Protein AF-A0A6G3ZXW2-F1 (afdb_monomer)

pLDDT: mean 73.78, std 16.48, range [46.84, 96.06]

Nearest PDB structures (foldseek):
  5vqe-assembly1_A  TM=2.940E-01  e=7.122E+00  unidentified
  5vqd-assembly1_A  TM=2.779E-01  e=8.739E+00  unidentified
  1hmp-assembly1_B-2  TM=3.121E-01  e=8.739E+00  Homo sapiens

InterPro domains:
  IPR036691 Endonuclease/exonuclease/phosphatase superfamily [G3DSA:3.60.10.10] (50-96)
  IPR036691 Endonuclease/exonuclease/phosphatase superfamily [SSF56219] (43-91)

Solvent-accessible surface area (backbone atoms only — not comparable to full-atom values): 7210 Å² total; per-residue (Å²): 142,86,81,82,54,70,69,59,55,55,53,50,53,53,51,54,50,54,55,54,63,65,61,65,76,78,72,84,77,77,78,75,83,79,68,80,75,90,76,75,100,80,76,85,71,79,76,72,79,84,82,81,44,76,48,78,46,74,45,59,61,28,40,46,99,82,73,48,72,42,60,65,63,53,53,58,51,57,71,70,47,92,53,77,42,81,48,79,38,58,80,70,85,87,60,97,91,72,88,88,75,89,78,133

Sequence (104 aa):
MRWLSLSRIGGLLVLLLVTTLMSTCATVSVASPNAQITTIQAWNSMVTPASFTIMTLNIHHGEGLDGQVNLNRIAELLKKEHTDIIALQKLAWYSGALCTGWRF

Mean predicted aligned error: 18.4 Å

Radius of gyration: 32.01 Å; Cα contacts (8 Å, |Δi|>4): 52; chains: 1; bounding box: 71×32×82 Å

Organism: NCBI:txid2678564

Foldseek 3Di:
DDCPDPVVVVVVVVVVVVVVVVVVVPDPPPPPPPPPPPDDPPDPPPCPPDDFAEEEEECLCCQDVVRDRDVVVVVVVVVVDPGPYYHYHPHDDDDPDDDDPDDD

Structure (mmCIF, N/CA/C/O backbone):
data_AF-A0A6G3ZXW2-F1
#
_entry.id   AF-A0A6G3ZXW2-F1
#
loop_
_atom_site.group_PDB
_atom_site.id
_atom_site.type_symbol
_atom_site.label_atom_id
_atom_site.label_alt_id
_atom_site.label_comp_id
_atom_site.label_asym_id
_atom_site.label_entity_id
_atom_site.label_seq_id
_atom_site.pdbx_PDB_ins_code
_atom_site.Cartn_x
_atom_site.Cartn_y
_atom_site.Cartn_z
_atom_site.occupancy
_atom_site.B_iso_or_equiv
_atom_site.auth_seq_id
_atom_site.auth_comp_id
_atom_site.auth_asym_id
_atom_site.auth_atom_id
_atom_site.pdbx_PDB_model_num
ATOM 1 N N . MET A 1 1 ? 47.836 -18.979 62.759 1.00 46.84 1 MET A N 1
ATOM 2 C CA . MET A 1 1 ? 47.817 -18.934 61.280 1.00 46.84 1 MET A CA 1
ATOM 3 C C . MET A 1 1 ? 46.432 -18.493 60.809 1.00 46.84 1 MET A C 1
ATOM 5 O O . MET A 1 1 ? 45.555 -19.318 60.610 1.00 46.84 1 MET A O 1
ATOM 9 N N . ARG A 1 2 ? 46.191 -17.181 60.723 1.00 53.59 2 ARG A N 1
ATOM 10 C CA . ARG A 1 2 ? 44.951 -16.596 60.185 1.00 53.59 2 ARG A CA 1
ATOM 11 C C . ARG A 1 2 ? 45.342 -15.399 59.325 1.00 53.59 2 ARG A C 1
ATOM 13 O O . ARG A 1 2 ? 45.269 -14.261 59.756 1.00 53.59 2 ARG A O 1
ATOM 20 N N . TRP A 1 3 ? 45.842 -15.699 58.135 1.00 49.78 3 TRP A N 1
ATOM 21 C CA . TRP A 1 3 ? 46.086 -14.733 57.066 1.00 49.78 3 TRP A CA 1
ATOM 22 C C . TRP A 1 3 ? 45.274 -15.192 55.851 1.00 49.78 3 TRP A C 1
ATOM 24 O O . TRP A 1 3 ? 45.800 -15.628 54.833 1.00 49.78 3 TRP A O 1
ATOM 34 N N . LEU A 1 4 ? 43.946 -15.164 55.992 1.00 48.78 4 LEU A N 1
ATOM 35 C CA . LEU A 1 4 ? 43.039 -15.210 54.848 1.00 48.78 4 LEU A CA 1
ATOM 36 C C . LEU A 1 4 ? 43.063 -13.814 54.218 1.00 48.78 4 LEU A C 1
ATOM 38 O O . LEU A 1 4 ? 42.393 -12.897 54.674 1.00 48.78 4 LEU A O 1
ATOM 42 N N . SER A 1 5 ? 43.962 -13.687 53.243 1.00 56.84 5 SER A N 1
ATOM 43 C CA . SER A 1 5 ? 44.152 -12.623 52.251 1.00 56.84 5 SER A CA 1
ATOM 44 C C . SER A 1 5 ? 43.050 -11.540 52.222 1.00 56.84 5 SER A C 1
ATOM 46 O O . SER A 1 5 ? 41.915 -11.777 51.808 1.00 56.84 5 SER A O 1
ATOM 48 N N . LEU A 1 6 ? 43.423 -10.307 52.599 1.00 55.94 6 LEU A N 1
ATOM 49 C CA . LEU A 1 6 ? 42.603 -9.093 52.445 1.00 55.94 6 LEU A CA 1
ATOM 50 C C . LEU A 1 6 ? 42.077 -8.920 51.004 1.00 55.94 6 LEU A C 1
ATOM 52 O O . LEU A 1 6 ? 41.003 -8.363 50.790 1.00 55.94 6 LEU A O 1
ATOM 56 N N . SER A 1 7 ? 42.802 -9.447 50.014 1.00 60.00 7 SER A N 1
ATOM 57 C CA . SER A 1 7 ? 42.410 -9.424 48.603 1.00 60.00 7 SER A CA 1
ATOM 58 C C . SER A 1 7 ? 41.160 -10.256 48.293 1.00 60.00 7 SER A C 1
ATOM 60 O O . SER A 1 7 ? 40.413 -9.900 47.383 1.00 60.00 7 SER A O 1
ATOM 62 N N . ARG A 1 8 ? 40.864 -11.309 49.067 1.00 62.81 8 ARG A N 1
ATOM 63 C CA . ARG A 1 8 ? 39.618 -12.081 48.917 1.00 62.81 8 ARG A CA 1
ATOM 64 C C . ARG A 1 8 ? 38.397 -11.328 49.440 1.00 62.81 8 ARG A C 1
ATOM 66 O O . ARG A 1 8 ? 37.319 -11.459 48.874 1.00 62.81 8 ARG A O 1
ATOM 73 N N . ILE A 1 9 ? 38.575 -10.516 50.481 1.00 67.62 9 ILE A N 1
ATOM 74 C CA . ILE A 1 9 ? 37.498 -9.719 51.084 1.00 67.62 9 ILE A CA 1
ATOM 75 C C . ILE A 1 9 ? 37.109 -8.565 50.152 1.00 67.62 9 ILE A C 1
ATOM 77 O O . ILE A 1 9 ? 35.923 -8.342 49.920 1.00 67.62 9 ILE A O 1
ATOM 81 N N . GLY A 1 10 ? 38.093 -7.892 49.544 1.00 72.19 10 GLY A N 1
ATOM 82 C CA . GLY A 1 10 ? 37.840 -6.836 48.558 1.00 72.19 10 GLY A CA 1
ATOM 83 C C . GLY A 1 10 ? 37.087 -7.339 47.321 1.00 72.19 10 GLY A C 1
ATOM 84 O O . GLY A 1 10 ? 36.118 -6.715 46.897 1.00 72.19 10 GLY A O 1
ATOM 85 N N . GLY A 1 11 ? 37.466 -8.508 46.792 1.00 74.00 11 GLY A N 1
ATOM 86 C CA . GLY A 1 11 ? 36.764 -9.125 45.661 1.00 74.00 11 GLY A CA 1
ATOM 87 C C . GLY A 1 11 ? 35.315 -9.505 45.984 1.00 74.00 11 GLY A C 1
ATOM 88 O O . GLY A 1 11 ? 34.426 -9.279 45.166 1.00 74.00 11 GLY A O 1
ATOM 89 N N . LEU A 1 12 ? 35.057 -10.021 47.191 1.00 73.94 12 LEU A N 1
ATOM 90 C CA . LEU A 1 12 ? 33.705 -10.386 47.627 1.00 73.94 12 LEU A CA 1
ATOM 91 C C . LEU A 1 12 ? 32.805 -9.152 47.811 1.00 73.94 12 LEU A C 1
ATOM 93 O O . LEU A 1 12 ? 31.635 -9.188 47.439 1.00 73.94 12 LEU A O 1
ATOM 97 N N . LEU A 1 13 ? 33.355 -8.048 48.330 1.00 75.31 13 LEU A N 1
ATOM 98 C CA . LEU A 1 13 ? 32.631 -6.780 48.481 1.00 75.31 13 LEU A CA 1
ATOM 99 C C . LEU A 1 13 ? 32.258 -6.165 47.128 1.00 75.31 13 LEU A C 1
ATOM 101 O O . LEU A 1 13 ? 31.134 -5.697 46.967 1.00 75.31 13 LEU A O 1
ATOM 105 N N . VAL A 1 14 ? 33.153 -6.219 46.137 1.00 75.62 14 VAL A N 1
ATOM 106 C CA . VAL A 1 14 ? 32.857 -5.741 44.776 1.00 75.62 14 VAL A CA 1
ATOM 107 C C . VAL A 1 14 ? 31.792 -6.615 44.107 1.00 75.62 14 VAL A C 1
ATOM 109 O O . VAL A 1 14 ? 30.872 -6.085 43.488 1.00 75.62 14 VAL A O 1
ATOM 112 N N . LEU A 1 15 ? 31.846 -7.940 44.283 1.00 69.88 15 LEU A N 1
ATOM 113 C CA . LEU A 1 15 ? 30.838 -8.852 43.731 1.00 69.88 15 LEU A CA 1
ATOM 114 C C . LEU A 1 15 ? 29.448 -8.638 44.368 1.00 69.88 15 LEU A C 1
ATOM 116 O O . LEU A 1 15 ? 28.433 -8.640 43.669 1.00 69.88 15 LEU A O 1
ATOM 120 N N . LEU A 1 16 ? 29.394 -8.399 45.683 1.00 74.44 16 LEU A N 1
ATOM 121 C CA . LEU A 1 16 ? 28.159 -8.062 46.403 1.00 74.44 16 LEU A CA 1
ATOM 122 C C . LEU A 1 16 ? 27.599 -6.690 45.989 1.00 74.44 16 LEU A C 1
ATOM 124 O O . LEU A 1 16 ? 26.385 -6.512 45.895 1.00 74.44 16 LEU A O 1
ATOM 128 N N . LEU A 1 17 ? 28.464 -5.725 45.673 1.00 72.75 17 LEU A N 1
ATOM 129 C CA . LEU A 1 17 ? 28.039 -4.399 45.223 1.00 72.75 17 LEU A CA 1
ATOM 130 C C . LEU A 1 17 ? 27.506 -4.431 43.779 1.00 72.75 17 LEU A C 1
ATOM 132 O O . LEU A 1 17 ? 26.488 -3.813 43.485 1.00 72.75 17 LEU A O 1
ATOM 136 N N . VAL A 1 18 ? 28.118 -5.219 42.890 1.00 71.56 18 VAL A N 1
ATOM 137 C CA . VAL A 1 18 ? 27.647 -5.391 41.501 1.00 71.56 18 VAL A CA 1
ATOM 138 C C . VAL A 1 18 ? 26.329 -6.174 41.435 1.00 71.56 18 VAL A C 1
ATOM 140 O O . VAL A 1 18 ? 25.440 -5.822 40.659 1.00 71.56 18 VAL A O 1
ATOM 143 N N . THR A 1 19 ? 26.160 -7.203 42.270 1.00 64.56 19 THR A N 1
ATOM 144 C CA . THR A 1 19 ? 24.912 -7.990 42.314 1.00 64.56 19 THR A CA 1
ATOM 145 C C . THR A 1 19 ? 23.739 -7.207 42.903 1.00 64.56 19 THR A C 1
ATOM 147 O O . THR A 1 19 ? 22.618 -7.333 42.412 1.00 64.56 19 THR A O 1
ATOM 150 N N . THR A 1 20 ? 23.980 -6.334 43.885 1.00 63.81 20 THR A N 1
ATOM 151 C CA . THR A 1 20 ? 22.933 -5.445 44.415 1.00 63.81 20 THR A CA 1
ATOM 152 C C . THR A 1 20 ? 22.563 -4.322 43.438 1.00 63.81 20 THR A C 1
ATOM 154 O O . THR A 1 20 ? 21.386 -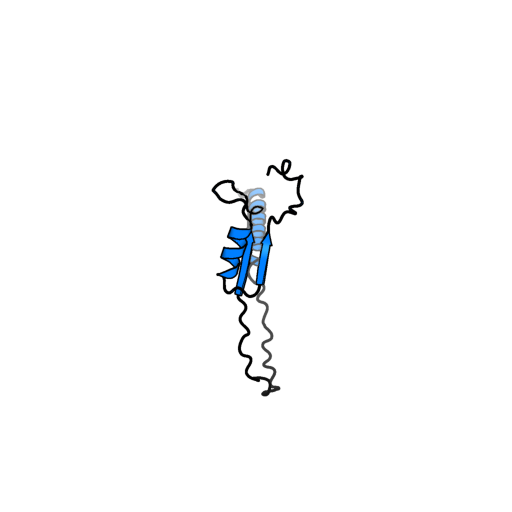3.978 43.352 1.00 63.81 20 THR A O 1
ATOM 157 N N . LEU A 1 21 ? 23.503 -3.815 42.626 1.00 64.50 21 LEU A N 1
ATOM 158 C CA . LEU A 1 21 ? 23.227 -2.776 41.618 1.00 64.50 21 LEU A CA 1
ATOM 159 C C . LEU A 1 21 ? 22.407 -3.280 40.414 1.00 64.50 21 LEU A C 1
ATOM 161 O O . LEU A 1 21 ? 21.638 -2.523 39.831 1.00 64.50 21 LEU A O 1
ATOM 165 N N . MET A 1 22 ? 22.549 -4.555 40.037 1.00 63.00 22 MET A N 1
ATOM 166 C CA . MET A 1 22 ? 21.758 -5.169 38.957 1.00 63.00 22 MET A CA 1
ATOM 167 C C . MET A 1 22 ? 20.343 -5.568 39.410 1.00 63.00 22 MET A C 1
ATOM 169 O O . MET A 1 22 ? 19.436 -5.654 38.585 1.00 63.00 22 MET A O 1
ATOM 173 N N . SER A 1 23 ? 20.126 -5.773 40.716 1.00 61.75 23 SER A N 1
ATOM 174 C CA . SER A 1 23 ? 18.829 -6.195 41.262 1.00 61.75 23 SER A CA 1
ATOM 175 C C . SER A 1 23 ? 17.848 -5.042 41.514 1.00 61.75 23 SER A C 1
ATOM 177 O O . SER A 1 23 ? 16.664 -5.302 41.717 1.00 61.75 23 SER A O 1
ATOM 179 N N . THR A 1 24 ? 18.289 -3.780 41.490 1.00 58.47 24 THR A N 1
ATOM 180 C CA . THR A 1 24 ? 17.413 -2.607 41.698 1.00 58.47 24 THR A CA 1
ATOM 181 C C . THR A 1 24 ? 16.783 -2.068 40.413 1.00 58.47 24 THR A C 1
ATOM 183 O O . THR A 1 24 ? 15.930 -1.187 40.478 1.00 58.47 24 THR A O 1
ATOM 186 N N . CYS A 1 25 ? 17.136 -2.603 39.238 1.00 56.44 25 CYS A N 1
ATOM 187 C CA . CYS A 1 25 ? 16.556 -2.149 37.968 1.00 56.44 25 CYS A CA 1
ATOM 188 C C . CYS A 1 25 ? 15.112 -2.653 37.747 1.00 56.44 25 CYS A C 1
ATOM 190 O O . CYS A 1 25 ? 14.379 -2.108 36.925 1.00 56.44 25 CYS A O 1
ATOM 192 N N . ALA A 1 26 ? 14.657 -3.644 38.517 1.00 62.25 26 ALA A N 1
ATOM 193 C CA . ALA A 1 26 ? 13.312 -4.197 38.415 1.00 62.25 26 ALA A CA 1
ATOM 194 C C . ALA A 1 26 ? 12.477 -3.844 39.650 1.00 62.25 26 ALA A C 1
ATOM 196 O O . ALA A 1 26 ? 12.338 -4.673 40.534 1.00 62.25 26 ALA A O 1
ATOM 197 N N . THR A 1 27 ? 11.957 -2.613 39.709 1.00 60.88 27 THR A N 1
ATOM 198 C CA . THR A 1 27 ? 10.583 -2.279 40.148 1.00 60.88 27 THR A CA 1
ATOM 199 C C . THR A 1 27 ? 10.468 -0.776 40.405 1.00 60.88 27 THR A C 1
ATOM 201 O O . THR A 1 27 ? 10.562 -0.313 41.539 1.00 60.88 27 THR A O 1
ATOM 204 N N . VAL A 1 28 ? 10.182 0.001 39.362 1.00 53.94 28 VAL A N 1
ATOM 205 C CA . VAL A 1 28 ? 9.410 1.236 39.548 1.00 53.94 28 VAL A CA 1
ATOM 206 C C . VAL A 1 28 ? 7.960 0.856 39.280 1.00 53.94 28 VAL A C 1
ATOM 208 O O . VAL A 1 28 ? 7.483 0.893 38.151 1.00 53.94 28 VAL A O 1
ATOM 211 N N . SER A 1 29 ? 7.270 0.402 40.326 1.00 58.72 29 SER A N 1
ATOM 212 C CA . SER A 1 29 ? 5.814 0.288 40.297 1.00 58.72 29 SER A CA 1
ATOM 213 C C . SER A 1 29 ? 5.255 1.703 40.374 1.00 58.72 29 SER A C 1
ATOM 215 O O . SER A 1 29 ? 5.140 2.272 41.459 1.00 58.72 29 SER A O 1
ATOM 217 N N . VAL A 1 30 ? 4.926 2.287 39.224 1.00 58.03 30 VAL A N 1
ATOM 218 C CA . VAL A 1 30 ? 4.12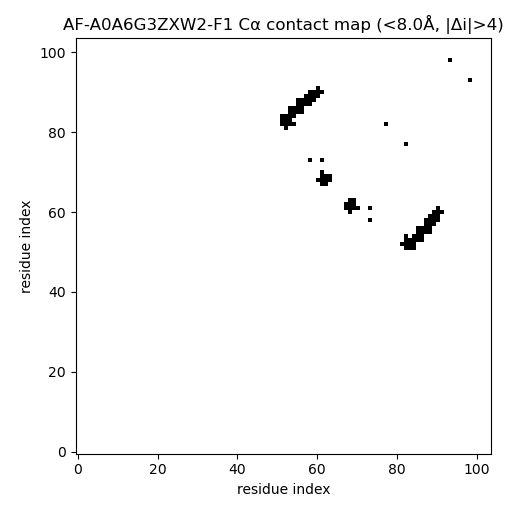1 3.508 39.178 1.00 58.03 30 VAL A CA 1
ATOM 219 C C . VAL A 1 30 ? 2.740 3.125 39.711 1.00 58.03 30 VAL A C 1
ATOM 221 O O . VAL A 1 30 ? 1.966 2.462 39.023 1.00 58.03 30 VAL A O 1
ATOM 224 N N . ALA A 1 31 ? 2.444 3.465 40.967 1.00 59.84 31 ALA A N 1
ATOM 225 C CA . ALA A 1 31 ? 1.093 3.341 41.490 1.00 59.84 31 ALA A CA 1
ATOM 226 C C . ALA A 1 31 ? 0.194 4.258 40.651 1.00 59.84 31 ALA A C 1
ATOM 228 O O . ALA A 1 31 ? 0.319 5.481 40.702 1.00 59.84 31 ALA A O 1
ATOM 229 N N . SER A 1 32 ? -0.663 3.656 39.827 1.00 55.97 32 SER A N 1
ATOM 230 C CA . SER A 1 32 ? -1.681 4.378 39.073 1.00 55.97 32 SER A CA 1
ATOM 231 C C . SER A 1 32 ? -2.634 5.035 40.074 1.00 55.97 32 SER A C 1
ATOM 233 O O . SER A 1 32 ? -3.230 4.319 40.888 1.00 55.97 32 SER A O 1
ATOM 235 N N . PRO A 1 33 ? -2.800 6.369 40.067 1.00 57.03 33 PRO A N 1
ATOM 236 C CA . PRO A 1 33 ? -3.813 7.004 40.878 1.00 57.03 33 PRO A CA 1
ATOM 237 C C . PRO A 1 33 ? -5.156 6.791 40.177 1.00 57.03 33 PRO A C 1
ATOM 239 O O . PRO A 1 33 ? -5.723 7.714 39.600 1.00 57.03 33 PRO A O 1
ATOM 242 N N . ASN A 1 34 ? -5.700 5.576 40.256 1.00 62.84 34 ASN A N 1
ATOM 243 C CA . ASN A 1 34 ? -7.126 5.361 40.033 1.00 62.84 34 ASN A CA 1
ATOM 244 C C . ASN A 1 34 ? -7.889 5.885 41.258 1.00 62.84 34 ASN A C 1
ATOM 246 O O . ASN A 1 34 ? -8.561 5.145 41.973 1.00 62.84 34 ASN A O 1
ATOM 250 N N . ALA A 1 35 ? -7.777 7.192 41.500 1.00 58.72 35 ALA A N 1
ATOM 251 C CA . ALA A 1 35 ? -8.813 7.928 42.191 1.00 58.72 35 ALA A CA 1
ATOM 252 C C . ALA A 1 35 ? -10.033 7.872 41.269 1.00 58.72 35 ALA A C 1
ATOM 254 O O . ALA A 1 35 ? -10.028 8.449 40.182 1.00 58.72 35 ALA A O 1
ATOM 255 N N . GLN A 1 36 ? -11.046 7.102 41.657 1.00 57.59 36 GLN A N 1
ATOM 256 C CA . GLN A 1 36 ? -12.301 7.052 40.922 1.00 57.59 36 GLN A CA 1
ATOM 257 C C . GLN A 1 36 ? -12.961 8.432 40.979 1.00 57.59 36 GLN A C 1
ATOM 259 O O . GLN A 1 36 ? -13.595 8.803 41.968 1.00 57.59 36 GLN A O 1
ATOM 264 N N . ILE A 1 37 ? -12.782 9.208 39.910 1.00 57.59 37 ILE A N 1
ATOM 265 C CA . ILE A 1 37 ? -13.485 10.469 39.695 1.00 57.59 37 ILE A CA 1
ATOM 266 C C . ILE A 1 37 ? -14.966 10.126 39.538 1.00 57.59 37 ILE A C 1
ATOM 268 O O . ILE A 1 37 ? -15.407 9.584 38.526 1.00 57.59 37 ILE A O 1
ATOM 272 N N . THR A 1 38 ? -15.731 10.410 40.586 1.00 60.06 38 THR A N 1
ATOM 273 C CA . THR A 1 38 ? -17.178 10.203 40.638 1.00 60.06 38 THR A CA 1
ATOM 274 C C . THR A 1 38 ? -17.879 11.484 40.187 1.00 60.06 38 THR A C 1
ATOM 276 O O . THR A 1 38 ? -18.442 12.186 41.011 1.00 60.06 38 THR A O 1
ATOM 279 N N . THR A 1 39 ? -17.784 11.818 38.897 1.00 58.66 39 THR A N 1
ATOM 280 C CA . THR A 1 39 ? -18.510 12.884 38.160 1.00 58.66 39 THR A CA 1
ATOM 281 C C . THR A 1 39 ? -18.033 12.759 36.697 1.00 58.66 39 THR A C 1
ATOM 283 O O . THR A 1 39 ? -16.838 12.768 36.458 1.00 58.66 39 THR A O 1
ATOM 286 N N . ILE A 1 40 ? -18.796 12.545 35.621 1.00 57.56 40 ILE A N 1
ATOM 287 C CA . ILE A 1 40 ? -20.151 12.903 35.196 1.00 57.56 40 ILE A CA 1
ATOM 288 C C . ILE A 1 40 ? -20.650 11.731 34.320 1.00 57.56 40 ILE A C 1
ATOM 290 O O . ILE A 1 40 ? -20.061 11.433 33.282 1.00 57.56 40 ILE A O 1
ATOM 294 N N . GLN A 1 41 ? -21.733 11.058 34.711 1.00 61.94 41 GLN A N 1
ATOM 295 C CA . GLN A 1 41 ? -22.428 10.074 33.868 1.00 61.94 41 GLN A CA 1
ATOM 296 C C . GLN A 1 41 ? -23.278 10.806 32.817 1.00 61.94 41 GLN A C 1
ATOM 298 O O . GLN A 1 41 ? -24.479 10.941 33.007 1.00 61.94 41 GLN A O 1
ATOM 303 N N . ALA A 1 42 ? -22.658 11.327 31.752 1.00 62.22 42 ALA A N 1
ATOM 304 C CA . ALA A 1 42 ? -23.350 11.766 30.528 1.00 62.22 42 ALA A CA 1
ATOM 305 C C . ALA A 1 42 ? -22.372 12.152 29.395 1.00 62.22 42 ALA A C 1
ATOM 307 O O . ALA A 1 42 ? -22.433 13.266 28.899 1.00 62.22 42 ALA A O 1
ATOM 308 N N . TRP A 1 43 ? -21.474 11.254 28.971 1.00 58.81 43 TRP A N 1
ATOM 309 C CA . TRP A 1 43 ? -20.813 11.344 27.648 1.00 58.81 43 TRP A CA 1
ATOM 310 C C . TRP A 1 43 ? -20.575 9.958 27.028 1.00 58.81 43 TRP A C 1
ATOM 312 O O . TRP A 1 43 ? -19.655 9.761 26.245 1.00 58.81 43 TRP A O 1
ATOM 322 N N . ASN A 1 44 ? -21.448 8.986 27.314 1.00 59.41 44 ASN A N 1
ATOM 323 C CA . ASN A 1 44 ? -21.564 7.781 26.483 1.00 59.41 44 ASN A CA 1
ATOM 324 C C . ASN A 1 44 ? -22.485 8.064 25.288 1.00 59.41 44 ASN A C 1
ATOM 326 O O . ASN A 1 44 ? -23.413 7.310 25.001 1.00 59.41 44 ASN A O 1
ATOM 330 N N . SER A 1 45 ? -22.244 9.178 24.595 1.00 60.28 45 SER A N 1
ATOM 331 C CA . SER A 1 45 ? -22.843 9.435 23.290 1.00 60.28 45 SER A CA 1
ATOM 332 C C . SER A 1 45 ? -22.183 8.487 22.303 1.00 60.28 45 SER A C 1
ATOM 334 O O . SER A 1 45 ? -21.200 8.865 21.683 1.00 60.28 45 SER A O 1
ATOM 336 N N . MET A 1 46 ? -22.668 7.242 22.254 1.00 63.62 46 MET A N 1
ATOM 337 C CA . MET A 1 46 ? -22.581 6.303 21.131 1.00 63.62 46 MET A CA 1
ATOM 338 C C . MET A 1 46 ? -21.384 6.561 20.198 1.00 63.62 46 MET A C 1
ATOM 340 O O . MET A 1 46 ? -21.550 6.899 19.030 1.00 63.62 46 MET A O 1
ATOM 344 N N . VAL A 1 47 ? -20.162 6.453 20.729 1.00 65.69 47 VAL A N 1
ATOM 345 C CA . VAL A 1 47 ? -18.955 6.553 19.910 1.00 65.69 47 VAL A CA 1
ATOM 346 C C . VAL A 1 47 ? -18.836 5.212 19.210 1.00 65.69 47 VAL A C 1
ATOM 348 O O . VAL A 1 47 ? -18.243 4.275 19.739 1.00 65.69 47 VAL A O 1
ATOM 351 N N . THR A 1 48 ? -19.451 5.085 18.036 1.00 72.56 48 THR A N 1
ATOM 352 C CA . THR A 1 48 ? -19.038 4.044 17.096 1.00 72.56 48 THR A CA 1
ATOM 353 C C . THR A 1 48 ? -17.555 4.277 16.826 1.00 72.56 48 THR A C 1
ATOM 355 O O . THR A 1 48 ? -17.211 5.375 16.378 1.00 72.56 48 THR A O 1
ATOM 358 N N . PRO A 1 49 ? -16.665 3.315 17.124 1.00 74.69 49 PRO A N 1
ATOM 359 C CA . PRO A 1 49 ? -15.258 3.470 16.802 1.00 74.69 49 PRO A CA 1
ATOM 360 C C . PRO A 1 49 ? -15.149 3.696 15.295 1.00 74.69 49 PRO A C 1
ATOM 362 O O . PRO A 1 49 ? -15.527 2.826 14.511 1.00 74.69 49 PRO A O 1
ATOM 365 N N . ALA A 1 50 ? -14.684 4.874 14.882 1.00 81.31 50 ALA A N 1
ATOM 366 C CA . ALA A 1 50 ? -14.318 5.084 13.491 1.00 81.31 50 ALA A CA 1
ATOM 367 C C . ALA A 1 50 ? -13.161 4.126 13.183 1.00 81.31 50 ALA A C 1
ATOM 369 O O . ALA A 1 50 ? -12.138 4.141 13.870 1.00 81.31 50 ALA A O 1
ATOM 370 N N . SER A 1 51 ? -13.353 3.253 12.198 1.00 88.62 51 SER A N 1
ATOM 371 C CA . SER A 1 51 ? -12.317 2.341 11.726 1.00 88.62 51 SER A CA 1
ATOM 372 C C . SER A 1 51 ? -11.707 2.922 10.459 1.00 88.62 51 SER A C 1
ATOM 374 O O . SER A 1 51 ? -12.442 3.366 9.582 1.00 88.62 51 SER A O 1
ATOM 376 N N . PHE A 1 52 ? -10.378 2.929 10.390 1.00 92.38 52 PHE A N 1
ATOM 377 C CA . PHE A 1 52 ? -9.630 3.288 9.192 1.00 92.38 52 PHE A CA 1
ATOM 378 C C . PHE A 1 52 ? -8.735 2.119 8.798 1.00 92.38 52 PHE A C 1
ATOM 380 O O . PHE A 1 52 ? -8.034 1.551 9.643 1.00 92.38 52 PHE A O 1
ATOM 387 N N . THR A 1 53 ? -8.716 1.804 7.512 1.00 94.38 53 THR A N 1
ATOM 388 C CA . THR A 1 53 ? -7.768 0.875 6.903 1.00 94.38 53 THR A CA 1
ATOM 389 C C . THR A 1 53 ? -6.604 1.675 6.334 1.00 94.38 53 THR A C 1
ATOM 391 O O . THR A 1 53 ? -6.797 2.605 5.550 1.00 94.38 53 THR A O 1
ATOM 394 N N . ILE A 1 54 ? -5.383 1.318 6.734 1.00 95.31 54 ILE A N 1
ATOM 395 C CA . ILE A 1 54 ? -4.156 2.006 6.323 1.00 95.31 54 ILE A CA 1
ATOM 396 C C . ILE A 1 54 ? -3.233 1.007 5.628 1.00 95.31 54 ILE A C 1
ATOM 398 O O . ILE A 1 54 ? -2.965 -0.067 6.168 1.00 95.31 54 ILE A O 1
ATOM 402 N N . MET A 1 55 ? -2.699 1.387 4.467 1.00 96.06 55 MET A N 1
ATOM 403 C CA . MET A 1 55 ? -1.689 0.621 3.736 1.00 96.06 55 MET A CA 1
ATOM 404 C C . MET A 1 55 ? -0.393 1.425 3.617 1.00 96.06 55 MET A C 1
ATOM 406 O O . MET A 1 55 ? -0.397 2.621 3.327 1.00 96.06 55 MET A O 1
ATOM 410 N N . THR A 1 56 ? 0.735 0.740 3.791 1.00 95.75 56 THR A N 1
ATOM 411 C CA . THR A 1 56 ? 2.069 1.257 3.483 1.00 95.75 56 THR A CA 1
ATOM 412 C C . THR A 1 56 ? 2.694 0.389 2.397 1.00 95.75 56 THR A C 1
ATOM 414 O O . THR A 1 56 ? 2.713 -0.835 2.525 1.00 95.75 56 THR A O 1
ATOM 417 N N . LEU A 1 57 ? 3.167 1.003 1.312 1.00 94.81 57 LEU A N 1
ATOM 418 C CA . LEU A 1 57 ? 3.712 0.282 0.164 1.00 94.81 57 LEU A CA 1
ATOM 419 C C . LEU A 1 57 ? 4.979 0.949 -0.369 1.00 94.81 57 LEU A C 1
ATOM 421 O O . LEU A 1 57 ? 4.979 2.109 -0.781 1.00 94.81 57 LEU A O 1
ATOM 425 N N . ASN A 1 58 ? 6.051 0.169 -0.460 1.00 94.12 58 ASN A N 1
ATOM 426 C CA . ASN A 1 58 ? 7.244 0.570 -1.183 1.00 94.12 58 ASN A CA 1
ATOM 427 C C . ASN A 1 58 ? 7.074 0.185 -2.651 1.00 94.12 58 ASN A C 1
ATOM 429 O O . ASN A 1 58 ? 7.079 -0.999 -2.978 1.00 94.12 58 ASN A O 1
ATOM 433 N N . ILE A 1 59 ? 6.920 1.173 -3.530 1.00 93.12 59 ILE A N 1
ATOM 434 C CA . ILE A 1 59 ? 6.606 0.900 -4.936 1.00 93.12 59 ILE A CA 1
ATOM 435 C C . ILE A 1 59 ? 7.841 0.571 -5.771 1.00 93.12 59 ILE A C 1
ATOM 437 O O . ILE A 1 59 ? 7.684 0.289 -6.950 1.00 93.12 59 ILE A O 1
ATOM 441 N N . HIS A 1 60 ? 9.049 0.639 -5.198 1.00 92.25 60 HIS A N 1
ATOM 442 C CA . HIS A 1 60 ? 10.307 0.401 -5.914 1.00 92.25 60 HIS A CA 1
ATOM 443 C C . HIS A 1 60 ? 10.373 1.163 -7.254 1.00 92.25 60 HIS A C 1
ATOM 445 O O . HIS A 1 60 ? 10.653 0.584 -8.294 1.00 92.25 60 HIS A O 1
ATOM 451 N N . HIS A 1 61 ? 10.024 2.456 -7.264 1.00 89.81 61 HIS A N 1
ATOM 452 C CA . HIS A 1 61 ? 9.927 3.274 -8.487 1.00 89.81 61 HIS A CA 1
ATOM 453 C C . HIS A 1 61 ? 8.929 2.769 -9.549 1.00 89.81 61 HIS A C 1
ATOM 455 O O . HIS A 1 61 ? 8.906 3.264 -10.670 1.00 89.81 61 HIS A O 1
ATOM 461 N N . GLY A 1 62 ? 8.058 1.827 -9.192 1.00 91.06 62 GLY A N 1
ATOM 462 C CA . GLY A 1 62 ? 7.132 1.149 -10.094 1.00 91.06 62 GLY A CA 1
ATOM 463 C C . GLY A 1 62 ? 7.721 -0.084 -10.782 1.00 91.06 62 GLY A C 1
ATOM 464 O O . GLY A 1 62 ? 7.026 -0.682 -11.607 1.00 91.06 62 GLY A O 1
ATOM 465 N N . GLU A 1 63 ? 8.965 -0.458 -10.476 1.00 91.81 63 GLU A N 1
ATOM 466 C CA . GLU A 1 63 ? 9.640 -1.629 -11.037 1.00 91.81 63 GLU A CA 1
ATOM 467 C C . GLU A 1 63 ? 9.108 -2.923 -10.410 1.00 91.81 63 GLU A C 1
ATOM 469 O O . GLU A 1 63 ? 8.996 -3.050 -9.188 1.00 91.81 63 GLU A O 1
ATOM 474 N N . GLY A 1 64 ? 8.736 -3.885 -11.252 1.00 90.19 64 GLY A N 1
ATOM 475 C CA . GLY A 1 64 ? 8.327 -5.209 -10.789 1.00 90.19 64 GLY A CA 1
ATOM 476 C C . GLY A 1 64 ? 9.487 -6.182 -10.663 1.00 90.19 64 GLY A C 1
ATOM 477 O O . GLY A 1 64 ? 10.625 -5.892 -11.007 1.00 90.19 64 GLY A O 1
ATOM 478 N N . LEU A 1 65 ? 9.163 -7.406 -10.247 1.00 90.25 65 LEU A N 1
ATOM 479 C CA . LEU A 1 65 ? 10.111 -8.531 -10.259 1.00 90.25 65 LEU A CA 1
ATOM 480 C C . LEU A 1 65 ? 10.551 -8.922 -11.681 1.00 90.25 65 LEU A C 1
ATOM 482 O O . LEU A 1 65 ? 11.521 -9.648 -11.861 1.00 90.25 65 LEU A O 1
ATOM 486 N N . ASP A 1 66 ? 9.816 -8.441 -12.680 1.00 93.25 66 ASP A N 1
ATOM 487 C CA . ASP A 1 66 ? 10.109 -8.523 -14.106 1.00 93.25 66 ASP A CA 1
ATOM 488 C C . ASP A 1 66 ? 11.114 -7.455 -14.582 1.00 93.25 66 ASP A C 1
ATOM 490 O O . ASP A 1 66 ? 11.459 -7.431 -15.763 1.00 93.25 66 ASP A O 1
ATOM 494 N N . GLY A 1 67 ? 11.565 -6.564 -13.692 1.00 90.62 67 GLY A N 1
ATOM 495 C CA . GLY A 1 67 ? 12.449 -5.441 -14.012 1.00 90.62 67 GLY A CA 1
ATOM 496 C C . GLY A 1 67 ? 11.767 -4.325 -14.809 1.00 90.62 67 GLY A C 1
ATOM 497 O O . GLY A 1 67 ? 12.431 -3.419 -15.309 1.00 90.62 67 GLY A O 1
ATOM 498 N N . GLN A 1 68 ? 10.441 -4.389 -14.981 1.00 89.62 68 GLN A N 1
ATOM 499 C CA . GLN A 1 68 ? 9.695 -3.424 -15.786 1.00 89.62 68 GLN A CA 1
ATOM 500 C C . GLN A 1 68 ? 9.029 -2.374 -14.902 1.00 89.62 68 GLN A C 1
ATOM 502 O O . GLN A 1 68 ? 8.290 -2.702 -13.969 1.00 89.62 68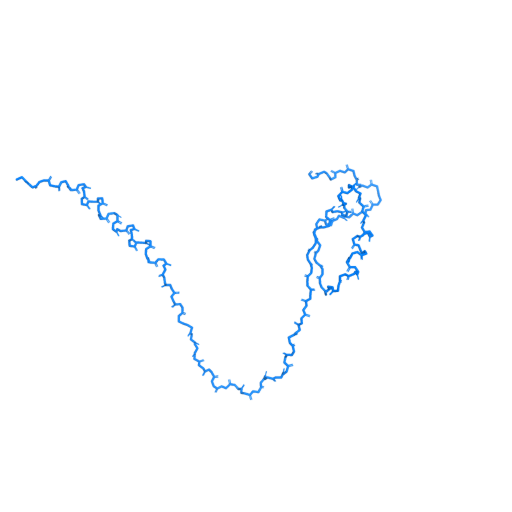 GLN A O 1
ATOM 507 N N . VAL A 1 69 ? 9.240 -1.100 -15.242 1.00 90.38 69 VAL A N 1
ATOM 508 C CA . VAL A 1 69 ? 8.568 0.034 -14.598 1.00 90.38 69 VAL A CA 1
ATOM 509 C C . VAL A 1 69 ? 7.162 0.190 -15.170 1.00 90.38 69 VAL A C 1
ATOM 511 O O . VAL A 1 69 ? 6.985 0.556 -16.332 1.00 90.38 69 VAL A O 1
ATOM 514 N N . ASN A 1 70 ? 6.148 -0.053 -14.341 1.00 90.94 70 ASN A N 1
ATOM 515 C CA . ASN A 1 70 ? 4.746 0.096 -14.722 1.00 90.94 70 ASN A CA 1
ATOM 516 C C . ASN A 1 70 ? 3.904 0.609 -13.543 1.00 90.94 70 ASN A C 1
ATOM 518 O O . ASN A 1 70 ? 3.427 -0.163 -12.708 1.00 90.94 70 ASN A O 1
ATOM 522 N N . LEU A 1 71 ? 3.676 1.925 -13.507 1.00 91.12 71 LEU A N 1
ATOM 523 C CA . LEU A 1 71 ? 2.853 2.566 -12.476 1.00 91.12 71 LEU A CA 1
ATOM 524 C C . LEU A 1 71 ? 1.357 2.245 -12.612 1.00 91.12 71 LEU A C 1
ATOM 526 O O . LEU A 1 71 ? 0.651 2.243 -11.605 1.00 91.12 71 LEU A O 1
ATOM 530 N N . ASN A 1 72 ? 0.872 1.9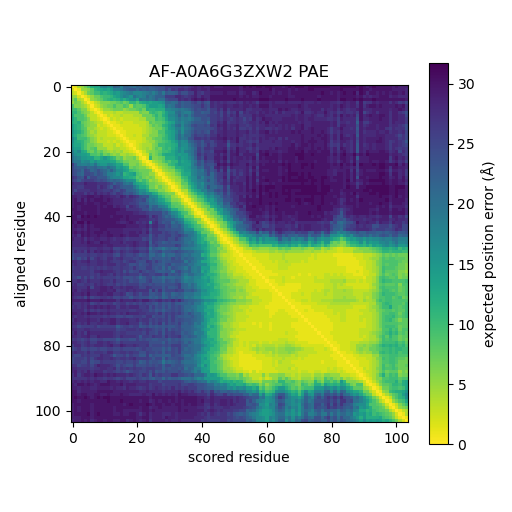14 -13.814 1.00 94.06 72 ASN A N 1
ATOM 531 C CA . ASN A 1 72 ? -0.533 1.543 -14.012 1.00 94.06 72 ASN A CA 1
ATOM 532 C C . ASN A 1 72 ? -0.871 0.248 -13.268 1.00 94.06 72 ASN A C 1
ATOM 534 O O . ASN A 1 72 ? -1.917 0.176 -12.631 1.00 94.06 72 ASN A O 1
ATOM 538 N N . ARG A 1 73 ? 0.048 -0.728 -13.247 1.00 93.62 73 ARG A N 1
ATOM 539 C CA . ARG A 1 73 ? -0.103 -1.957 -12.448 1.00 93.62 73 ARG A CA 1
ATOM 540 C C . ARG A 1 73 ? -0.295 -1.649 -10.959 1.00 93.62 73 ARG A C 1
ATOM 542 O O . ARG A 1 73 ? -1.155 -2.244 -10.316 1.00 93.62 73 ARG A O 1
ATOM 549 N N . ILE A 1 74 ? 0.487 -0.715 -10.414 1.00 93.62 74 ILE A N 1
ATOM 550 C CA . ILE A 1 74 ? 0.363 -0.298 -9.010 1.00 93.62 74 ILE A CA 1
ATOM 551 C C . ILE A 1 74 ? -0.971 0.421 -8.784 1.00 93.62 74 ILE A C 1
ATOM 553 O O . ILE A 1 74 ? -1.669 0.118 -7.821 1.00 93.62 74 ILE A O 1
ATOM 557 N N . ALA A 1 75 ? -1.373 1.315 -9.689 1.00 93.44 75 ALA A N 1
ATOM 558 C CA . ALA A 1 75 ? -2.656 2.008 -9.598 1.00 93.44 75 ALA A CA 1
ATOM 559 C C . ALA A 1 75 ? -3.852 1.039 -9.634 1.00 93.44 75 ALA A C 1
ATOM 561 O O . ALA A 1 75 ? -4.811 1.215 -8.887 1.00 93.44 75 ALA A O 1
ATOM 562 N N . GLU A 1 76 ? -3.804 0.006 -10.476 1.00 95.06 76 GLU A N 1
ATOM 563 C CA . GLU A 1 76 ? -4.833 -1.037 -10.532 1.00 95.06 76 GLU A CA 1
ATOM 564 C C . GLU A 1 76 ? -4.899 -1.874 -9.255 1.00 95.06 76 GLU A C 1
ATOM 566 O O . GLU A 1 76 ? -5.996 -2.241 -8.835 1.00 95.06 76 GLU A O 1
ATOM 571 N N . LEU A 1 77 ? -3.754 -2.163 -8.632 1.00 93.06 77 LEU A N 1
ATOM 572 C CA . LEU A 1 77 ? -3.705 -2.841 -7.339 1.00 93.06 77 LEU A CA 1
ATOM 573 C C . LEU A 1 77 ? -4.322 -1.964 -6.246 1.00 93.06 77 LEU A C 1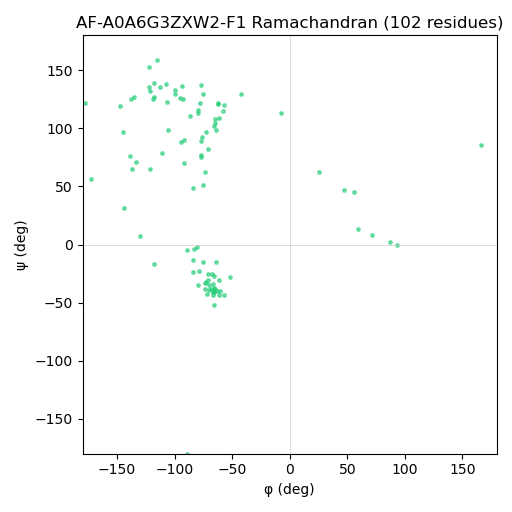
ATOM 575 O O . LEU A 1 77 ? -5.263 -2.394 -5.591 1.00 93.06 77 LEU A O 1
ATOM 579 N N . LEU A 1 78 ? -3.887 -0.707 -6.121 1.00 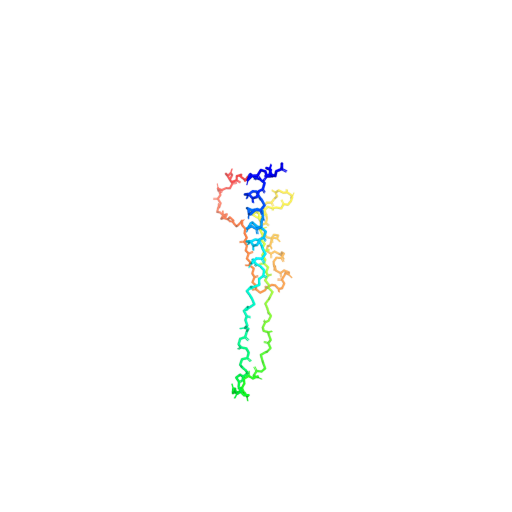93.88 78 LEU A N 1
ATOM 580 C CA . LEU A 1 78 ? -4.398 0.212 -5.097 1.00 93.88 78 LEU A CA 1
ATOM 581 C C . LEU A 1 78 ? -5.903 0.486 -5.235 1.00 93.88 78 LEU A C 1
ATOM 583 O O . LEU A 1 78 ? -6.573 0.679 -4.231 1.00 93.88 78 LEU A O 1
ATOM 587 N N . LYS A 1 79 ? -6.460 0.458 -6.454 1.00 93.88 79 LYS A N 1
ATOM 588 C CA . LYS A 1 79 ? -7.913 0.587 -6.679 1.00 93.88 79 LYS A CA 1
ATOM 589 C C . LYS A 1 79 ? -8.731 -0.594 -6.151 1.00 93.88 79 LYS A C 1
ATOM 591 O O . LYS A 1 79 ? -9.924 -0.430 -5.916 1.00 93.88 79 LYS A O 1
ATOM 596 N N . LYS A 1 80 ? -8.130 -1.782 -6.042 1.00 95.00 80 LYS A N 1
ATOM 597 C CA . LYS A 1 80 ? -8.790 -2.988 -5.514 1.00 95.00 80 LYS A CA 1
ATOM 598 C C . LYS A 1 80 ? -8.737 -3.039 -3.991 1.00 95.00 80 LYS A C 1
ATOM 600 O O . LYS A 1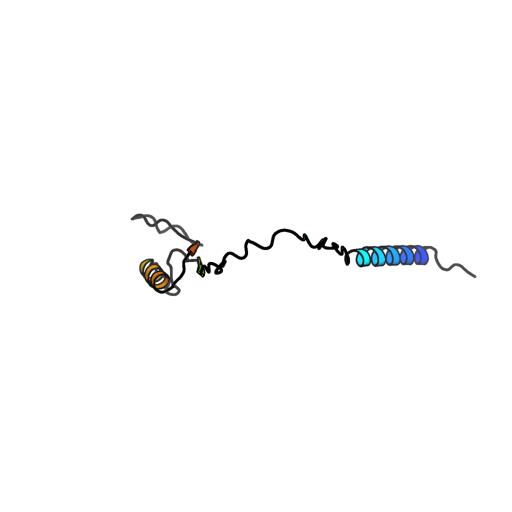 80 ? -9.578 -3.683 -3.375 1.00 95.00 80 LYS A O 1
ATOM 605 N N . GLU A 1 81 ? -7.764 -2.359 -3.401 1.00 89.81 81 GLU A N 1
ATOM 606 C CA . GLU A 1 81 ? -7.607 -2.271 -1.960 1.00 89.81 81 GLU A CA 1
ATOM 607 C C . GLU A 1 81 ? -8.584 -1.224 -1.412 1.00 89.81 81 GLU A C 1
ATOM 609 O O . GLU A 1 81 ? -8.480 -0.037 -1.713 1.00 89.81 81 GLU A O 1
ATOM 614 N N . HIS A 1 82 ? -9.542 -1.647 -0.586 1.00 91.06 82 HIS A N 1
ATOM 615 C CA . HIS A 1 82 ? -10.508 -0.768 0.092 1.00 91.06 82 HIS A CA 1
ATOM 616 C C . HIS A 1 82 ? -9.859 -0.006 1.263 1.00 91.06 82 HIS A C 1
ATOM 618 O O . HIS A 1 82 ? -10.325 -0.059 2.398 1.00 91.06 82 HIS A O 1
ATOM 624 N N . THR A 1 83 ? -8.729 0.643 0.997 1.00 93.19 83 THR A N 1
ATOM 625 C CA . THR A 1 83 ? -7.922 1.348 1.993 1.00 93.19 83 THR A CA 1
ATOM 626 C C . THR A 1 83 ? -8.309 2.823 2.039 1.00 93.19 83 THR A C 1
ATOM 628 O O . THR A 1 83 ? -8.420 3.465 0.996 1.00 93.19 83 THR A O 1
ATOM 631 N N . ASP A 1 84 ? -8.444 3.382 3.240 1.00 94.50 84 ASP A N 1
ATOM 632 C CA . ASP A 1 84 ? -8.780 4.796 3.436 1.00 94.50 84 ASP A CA 1
ATOM 633 C C . ASP A 1 84 ? -7.555 5.710 3.273 1.00 94.50 84 ASP A C 1
ATOM 635 O O . ASP A 1 84 ? -7.666 6.836 2.788 1.00 94.50 84 ASP A O 1
ATOM 639 N N . ILE A 1 85 ? -6.371 5.235 3.683 1.00 95.25 85 ILE A N 1
ATOM 640 C CA . ILE A 1 85 ? -5.111 5.993 3.638 1.00 95.25 85 ILE A CA 1
ATOM 641 C C . ILE A 1 85 ? -3.973 5.121 3.099 1.00 95.25 85 ILE A C 1
ATOM 643 O O . ILE A 1 85 ? -3.676 4.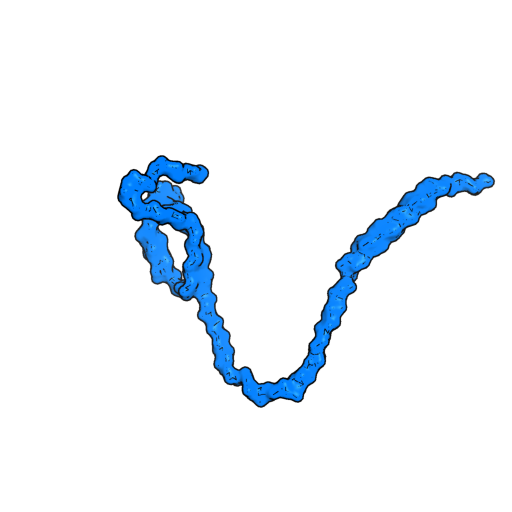058 3.645 1.00 95.25 85 ILE A O 1
ATOM 647 N N . ILE A 1 86 ? -3.271 5.610 2.073 1.00 95.94 86 ILE A N 1
ATOM 648 C CA . ILE A 1 86 ? -2.125 4.922 1.462 1.00 95.94 86 ILE A CA 1
ATOM 649 C C . ILE A 1 86 ? -0.861 5.777 1.607 1.00 95.94 86 ILE A C 1
ATOM 651 O O . ILE A 1 86 ? -0.817 6.921 1.155 1.00 95.94 86 ILE A O 1
ATOM 655 N N . ALA A 1 87 ? 0.191 5.199 2.188 1.00 95.81 87 ALA A N 1
ATOM 656 C CA . ALA A 1 87 ? 1.525 5.792 2.272 1.00 95.81 87 ALA A CA 1
ATOM 657 C C . ALA A 1 87 ? 2.494 5.080 1.311 1.00 95.81 87 ALA A C 1
ATOM 659 O O . ALA A 1 87 ? 2.697 3.871 1.422 1.00 95.81 87 ALA A O 1
ATOM 660 N N . LEU A 1 88 ? 3.115 5.821 0.385 1.00 94.62 88 LEU A N 1
ATOM 661 C CA . LEU A 1 88 ? 4.031 5.262 -0.619 1.00 94.62 88 LEU A CA 1
ATOM 662 C C . LEU A 1 88 ? 5.499 5.608 -0.330 1.00 94.62 88 LEU A C 1
ATOM 664 O O . LEU A 1 88 ? 5.816 6.753 -0.008 1.00 94.62 88 LEU A O 1
ATOM 668 N N . GLN A 1 89 ? 6.406 4.640 -0.505 1.00 94.06 89 GLN A N 1
ATOM 669 C CA . GLN A 1 89 ? 7.863 4.858 -0.481 1.00 94.06 89 GLN A CA 1
ATOM 670 C C . GLN A 1 89 ? 8.515 4.561 -1.833 1.00 94.06 89 GLN A C 1
ATOM 672 O O . GLN A 1 89 ? 7.983 3.790 -2.629 1.00 94.06 89 GLN A O 1
ATOM 677 N N . LYS A 1 90 ? 9.708 5.133 -2.057 1.00 87.62 90 LYS A N 1
ATOM 678 C CA . LYS A 1 90 ? 10.465 5.051 -3.323 1.00 87.62 90 LYS A CA 1
ATOM 679 C C . LYS A 1 90 ? 9.651 5.531 -4.530 1.00 87.62 90 LYS A C 1
ATOM 681 O O . LYS A 1 90 ? 9.615 4.892 -5.578 1.00 87.62 90 LYS A O 1
ATOM 686 N N . LEU A 1 91 ? 8.976 6.667 -4.359 1.00 82.25 91 LEU A N 1
ATOM 687 C CA . LEU A 1 91 ? 8.342 7.390 -5.456 1.00 82.25 91 LEU A CA 1
ATOM 688 C C . LEU A 1 91 ? 9.425 8.146 -6.248 1.00 82.25 91 LEU A C 1
ATOM 690 O O . LEU A 1 91 ? 10.305 8.754 -5.641 1.00 82.25 91 LEU A O 1
ATOM 694 N N . ALA A 1 92 ? 9.370 8.126 -7.581 1.00 75.31 92 ALA A N 1
ATOM 695 C CA . ALA A 1 92 ? 10.200 8.983 -8.432 1.00 75.31 92 ALA A CA 1
ATOM 696 C C . ALA A 1 92 ? 9.347 9.849 -9.350 1.00 75.31 92 ALA A C 1
ATOM 698 O O . ALA A 1 92 ? 8.241 9.480 -9.745 1.00 75.31 92 ALA A O 1
ATOM 699 N N . TRP A 1 93 ? 9.914 10.994 -9.712 1.00 72.50 93 TRP A N 1
ATOM 700 C CA . TRP A 1 93 ? 9.388 11.854 -10.754 1.00 72.50 93 TRP A CA 1
ATOM 701 C C . TRP A 1 93 ? 9.740 11.280 -12.129 1.00 72.50 93 TRP A C 1
ATOM 703 O O . TRP A 1 93 ? 10.916 11.128 -12.453 1.00 72.50 93 TRP A O 1
ATOM 713 N N . TYR A 1 94 ? 8.728 10.999 -12.947 1.00 64.81 94 TYR A N 1
ATOM 714 C CA . TYR A 1 94 ? 8.905 10.657 -14.355 1.00 64.81 94 TYR A CA 1
ATOM 715 C C . TYR A 1 94 ? 8.475 11.854 -15.211 1.00 64.81 94 TYR A C 1
ATOM 717 O O . TYR A 1 94 ? 7.292 12.049 -15.474 1.00 64.81 94 TYR A O 1
ATOM 725 N N . SER A 1 95 ? 9.441 12.657 -15.663 1.00 60.28 95 SER A N 1
ATOM 726 C CA . SER A 1 95 ? 9.265 13.576 -16.796 1.00 60.28 95 SER A CA 1
ATOM 727 C C . SER A 1 95 ? 10.132 13.101 -17.950 1.00 60.28 95 SER A C 1
ATOM 729 O O . SER A 1 95 ? 11.286 12.725 -17.735 1.00 60.28 95 SER A O 1
ATOM 731 N N . GLY A 1 96 ? 9.569 13.097 -19.160 1.00 53.00 96 GLY A N 1
ATOM 732 C CA . GLY A 1 96 ? 10.218 12.587 -20.364 1.00 53.00 96 GLY A CA 1
ATOM 733 C C . GLY A 1 96 ? 11.691 13.000 -20.479 1.00 53.00 96 GLY A C 1
ATOM 734 O O . GLY A 1 96 ? 12.016 14.177 -20.359 1.00 53.00 96 GLY A O 1
ATOM 735 N N . ALA A 1 97 ? 12.534 11.994 -20.734 1.00 52.38 97 ALA A N 1
ATOM 736 C CA . ALA A 1 97 ? 13.966 12.038 -21.061 1.00 52.38 97 ALA A CA 1
ATOM 737 C C . ALA A 1 97 ? 15.029 11.904 -19.947 1.00 52.38 97 ALA A C 1
ATOM 739 O O . ALA A 1 97 ? 16.201 11.833 -20.301 1.00 52.38 97 ALA A O 1
ATOM 740 N N . LEU A 1 98 ? 14.710 11.756 -18.653 1.00 51.09 98 LEU A N 1
ATOM 741 C CA . LEU A 1 98 ? 15.757 11.559 -17.624 1.00 51.09 98 LEU A CA 1
ATOM 742 C C . LEU A 1 98 ? 15.446 10.415 -16.651 1.00 51.09 98 LEU A C 1
ATOM 744 O O . LEU A 1 98 ? 15.169 10.630 -15.477 1.00 51.09 98 LEU A O 1
ATOM 748 N N . CYS A 1 99 ? 15.524 9.175 -17.131 1.00 53.97 99 CYS A N 1
ATOM 749 C CA . CYS A 1 99 ? 15.541 7.979 -16.280 1.00 53.97 99 CYS A CA 1
ATOM 750 C C . CYS A 1 99 ? 16.597 6.985 -16.775 1.00 53.97 99 CYS A C 1
ATOM 752 O O . CYS A 1 99 ? 16.272 5.902 -17.244 1.00 53.97 99 CYS A O 1
ATOM 754 N N . THR A 1 100 ? 17.875 7.357 -16.711 1.00 51.06 100 THR A N 1
ATOM 755 C CA . THR A 1 100 ? 18.987 6.417 -16.963 1.00 51.06 100 THR A CA 1
ATOM 756 C C . THR A 1 100 ? 20.070 6.439 -15.878 1.00 51.06 100 THR A C 1
ATOM 758 O O . THR A 1 100 ? 21.095 5.786 -16.035 1.00 51.06 100 THR A O 1
ATOM 761 N N . GLY A 1 101 ? 19.859 7.155 -14.763 1.00 51.91 101 GLY A N 1
ATOM 762 C C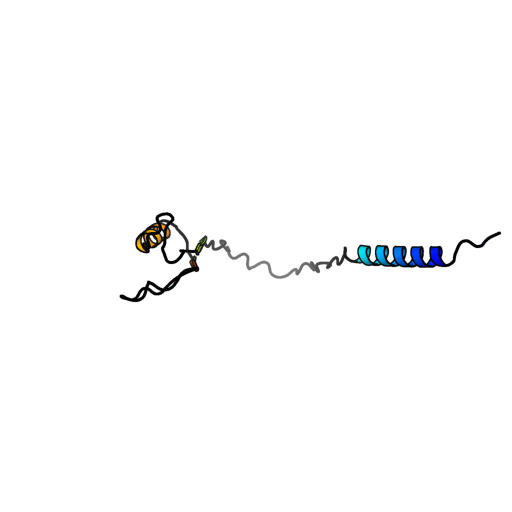A . GLY A 1 101 ? 20.931 7.439 -13.795 1.00 51.91 101 GLY A CA 1
ATOM 763 C C . GLY A 1 101 ? 20.778 6.890 -12.374 1.00 51.91 101 GLY A C 1
ATOM 764 O O . GLY A 1 101 ? 21.772 6.830 -11.660 1.00 51.91 101 GLY A O 1
ATOM 765 N N . TRP A 1 102 ? 19.586 6.483 -11.935 1.00 51.75 102 TRP A N 1
ATOM 766 C CA . TRP A 1 102 ? 19.391 6.010 -10.559 1.00 51.75 102 TRP A CA 1
ATOM 767 C C . TRP A 1 102 ? 19.582 4.494 -10.494 1.00 51.75 102 TRP A C 1
ATOM 769 O O . TRP A 1 102 ? 18.642 3.732 -10.694 1.00 51.75 102 TRP A O 1
ATOM 779 N N . ARG A 1 103 ? 20.823 4.059 -10.257 1.00 49.62 103 ARG A N 1
ATOM 780 C CA . ARG A 1 103 ? 21.121 2.698 -9.791 1.00 49.62 103 ARG A CA 1
ATOM 781 C C . ARG A 1 103 ? 21.178 2.721 -8.262 1.00 49.62 103 ARG A C 1
ATOM 783 O O . ARG A 1 103 ? 21.902 3.548 -7.709 1.00 49.62 103 ARG A O 1
ATOM 790 N N . PHE A 1 104 ? 20.393 1.857 -7.621 1.00 55.56 104 PHE A N 1
ATOM 791 C CA . PHE A 1 104 ? 20.492 1.534 -6.194 1.00 55.56 104 PHE A CA 1
ATOM 792 C C . PHE A 1 104 ? 21.536 0.444 -5.970 1.00 55.56 104 PHE A C 1
ATOM 794 O O . PHE A 1 104 ? 21.692 -0.401 -6.882 1.00 55.56 104 PHE A O 1
#

Secondary structure (DSSP, 8-state):
-----HHHHHHHHHHHHHHHHHHTSS---------------------------EEEEE-GGGB-TTS-B-HHHHHHHHHHS--SEEEEES-----TT--S----